Protein AF-A0A151F0G7-F1 (afdb_monomer_lite)

Secondary structure (DSSP, 8-state):
---HHHHHHHHHHHH-TTSEEEE----SSTT--SEEEEETTEEEEEEEEEES-SS----HHHHHHHHHHHTTT--EEEEEEETTTTEEEEE---S--S-GGGPPPSEEEESSP-HHHHHHHHHHHHHPPPPHHHHHHHHHHHHHHHHHHHHHHHHHHHT--

Structure (mmCIF, N/CA/C/O backbone):
data_AF-A0A151F0G7-F1
#
_entry.id   AF-A0A151F0G7-F1
#
loop_
_atom_site.group_PDB
_atom_site.id
_atom_site.type_symbol
_atom_site.label_atom_id
_atom_site.label_alt_id
_atom_site.label_comp_id
_atom_site.label_asym_id
_atom_site.label_entity_id
_atom_site.label_seq_id
_atom_site.pdbx_PDB_ins_code
_atom_site.Cartn_x
_atom_site.Cartn_y
_atom_site.Cartn_z
_atom_site.occupancy
_atom_site.B_iso_or_equiv
_atom_site.auth_seq_id
_atom_site.auth_comp_id
_atom_site.auth_asym_id
_atom_site.auth_atom_id
_atom_site.pdbx_PDB_model_num
ATOM 1 N N . MET A 1 1 ? 1.402 19.226 13.971 1.00 43.38 1 MET A N 1
ATOM 2 C CA . MET A 1 1 ? 0.532 18.838 12.834 1.00 43.38 1 MET A CA 1
ATOM 3 C C . MET A 1 1 ? 0.774 17.360 12.540 1.00 43.38 1 MET A C 1
ATOM 5 O O . MET A 1 1 ? 1.923 17.004 12.311 1.00 43.38 1 MET A O 1
ATOM 9 N N . LYS A 1 2 ? -0.232 16.473 12.625 1.00 50.88 2 LYS A N 1
ATOM 10 C CA . LYS A 1 2 ? -0.026 15.059 12.247 1.00 50.88 2 LYS A CA 1
ATOM 11 C C . LYS A 1 2 ? 0.304 14.998 10.751 1.00 50.88 2 LYS A C 1
ATOM 13 O O . LYS A 1 2 ? -0.415 15.605 9.958 1.00 50.88 2 LYS A O 1
ATOM 18 N N . LYS A 1 3 ? 1.378 14.290 10.371 1.00 82.44 3 LYS A N 1
ATOM 19 C CA . LYS A 1 3 ? 1.677 13.994 8.958 1.00 82.44 3 LYS A CA 1
ATOM 20 C C . LYS A 1 3 ? 0.444 13.323 8.340 1.00 82.44 3 LYS A C 1
ATOM 22 O O . LYS A 1 3 ? -0.181 12.489 8.993 1.00 82.44 3 LYS A O 1
ATOM 27 N N . ARG A 1 4 ? 0.054 13.718 7.126 1.00 87.75 4 ARG A N 1
ATOM 28 C CA . ARG A 1 4 ? -1.216 13.283 6.511 1.00 87.75 4 ARG A CA 1
ATOM 29 C C . ARG A 1 4 ? -1.308 11.766 6.358 1.00 87.75 4 ARG A C 1
ATOM 31 O O . ARG A 1 4 ? -2.350 11.194 6.652 1.00 87.75 4 ARG A O 1
ATOM 38 N N . GLU A 1 5 ? -0.196 11.112 6.044 1.00 90.25 5 GLU A N 1
ATOM 39 C CA . GLU A 1 5 ? -0.093 9.649 6.018 1.00 90.25 5 GLU A CA 1
ATOM 40 C C . GLU A 1 5 ? -0.410 9.013 7.378 1.00 90.25 5 GLU A C 1
ATOM 42 O O . GLU A 1 5 ? -1.106 8.007 7.432 1.00 90.25 5 GLU A O 1
ATOM 47 N N . SER A 1 6 ? -0.034 9.640 8.499 1.00 93.25 6 SER A N 1
ATOM 48 C CA . SER A 1 6 ? -0.434 9.159 9.829 1.00 93.25 6 SER A CA 1
ATOM 49 C C . SER A 1 6 ? -1.949 9.251 10.057 1.00 93.25 6 SER A C 1
ATOM 51 O O . SER A 1 6 ? -2.499 8.445 10.802 1.00 93.25 6 SER A O 1
ATOM 53 N N . LEU A 1 7 ? -2.649 10.214 9.441 1.00 94.50 7 LEU A N 1
ATOM 54 C CA . LEU A 1 7 ? -4.118 10.270 9.477 1.00 94.50 7 LEU A CA 1
ATOM 55 C C . LEU A 1 7 ? -4.738 9.219 8.551 1.00 94.50 7 LEU A C 1
ATOM 57 O O . LEU A 1 7 ? -5.734 8.599 8.921 1.00 94.50 7 LEU A O 1
ATOM 61 N N . LEU A 1 8 ? -4.147 9.003 7.374 1.00 95.69 8 LEU A N 1
ATOM 62 C CA . LEU A 1 8 ? -4.566 7.954 6.448 1.00 95.69 8 LEU A CA 1
ATOM 63 C C . LEU A 1 8 ? -4.430 6.565 7.088 1.00 95.69 8 LEU A C 1
ATOM 65 O O . LEU A 1 8 ? -5.387 5.796 7.062 1.00 95.69 8 LEU A O 1
ATOM 69 N N . TRP A 1 9 ? -3.315 6.298 7.771 1.00 96.38 9 TRP A N 1
ATOM 70 C CA . TRP A 1 9 ? -3.117 5.104 8.595 1.00 96.38 9 TRP A CA 1
ATOM 71 C C . TRP A 1 9 ? -4.266 4.898 9.585 1.00 96.38 9 TRP A C 1
ATOM 73 O O . TRP A 1 9 ? -4.882 3.838 9.605 1.00 96.38 9 TRP A O 1
ATOM 83 N N . GLN A 1 10 ? -4.609 5.923 10.374 1.00 96.25 10 GLN A N 1
ATOM 84 C CA . GLN A 1 10 ? -5.687 5.817 11.363 1.00 96.25 10 GLN A CA 1
ATOM 85 C C . GLN A 1 10 ? -7.038 5.462 10.728 1.00 96.25 10 GLN A C 1
ATOM 87 O O . GLN A 1 10 ? -7.818 4.726 11.334 1.00 96.25 10 GLN A O 1
ATOM 92 N N . LYS A 1 11 ? -7.325 5.977 9.526 1.00 96.75 11 LYS A N 1
ATOM 93 C CA . LYS A 1 11 ? -8.542 5.639 8.776 1.00 96.75 11 LYS A CA 1
ATOM 94 C C . LYS A 1 11 ? -8.508 4.184 8.291 1.00 96.75 11 LYS A C 1
ATOM 96 O O . LYS A 1 11 ? -9.467 3.456 8.528 1.00 96.75 11 LYS A O 1
ATOM 101 N N . ILE A 1 12 ? -7.401 3.751 7.681 1.00 97.12 12 ILE A N 1
ATOM 102 C CA . ILE A 1 12 ? -7.223 2.385 7.157 1.00 97.12 12 ILE A CA 1
ATOM 103 C C . ILE A 1 12 ? -7.283 1.349 8.283 1.00 97.12 12 ILE A C 1
ATOM 105 O O . ILE A 1 12 ? -8.017 0.372 8.169 1.00 97.12 12 ILE A O 1
ATOM 109 N N . ASN A 1 13 ? -6.597 1.598 9.401 1.00 97.56 13 ASN A N 1
ATOM 110 C CA . ASN A 1 13 ? -6.586 0.692 10.549 1.00 97.56 13 ASN A CA 1
ATOM 111 C C . ASN A 1 13 ? -7.993 0.461 11.122 1.00 97.56 13 ASN A C 1
ATOM 113 O O . ASN A 1 13 ? -8.361 -0.654 11.471 1.00 97.56 13 ASN A O 1
ATOM 117 N N . LYS A 1 14 ? -8.827 1.509 11.152 1.00 97.75 14 LYS A N 1
ATOM 118 C CA . LYS A 1 14 ? -10.243 1.387 11.537 1.00 97.75 14 LYS A CA 1
ATOM 119 C C . LYS A 1 14 ? -11.090 0.694 10.467 1.00 97.75 14 LYS A C 1
ATOM 121 O O . LYS A 1 14 ? -12.055 0.009 10.796 1.00 97.75 14 LYS A O 1
ATOM 126 N N . ALA A 1 15 ? -10.770 0.900 9.191 1.00 97.31 15 ALA A N 1
ATOM 127 C CA . ALA A 1 15 ? -11.531 0.347 8.077 1.00 97.31 15 ALA A CA 1
ATOM 128 C C . ALA A 1 15 ? -11.343 -1.169 7.922 1.00 97.31 15 ALA A C 1
ATOM 130 O O . ALA A 1 15 ? -12.274 -1.833 7.459 1.00 97.31 15 ALA A O 1
ATOM 131 N N . LEU A 1 16 ? -10.205 -1.723 8.352 1.00 97.81 16 LEU A N 1
ATOM 132 C CA . LEU A 1 16 ? -9.837 -3.136 8.205 1.00 97.81 16 LEU A CA 1
ATOM 133 C C . LEU A 1 16 ? -9.774 -3.887 9.557 1.00 97.81 16 LEU A C 1
ATOM 135 O O . LEU A 1 16 ? -8.742 -4.461 9.886 1.00 97.81 16 LEU A O 1
ATOM 139 N N . PRO A 1 17 ? -10.868 -3.961 10.341 1.00 96.50 17 PRO A N 1
ATOM 140 C CA . PRO A 1 17 ? -10.842 -4.518 11.700 1.00 96.50 17 PRO A CA 1
ATOM 141 C C . PRO A 1 17 ? -10.595 -6.035 11.758 1.00 96.50 17 PRO A C 1
ATOM 143 O O . PRO A 1 17 ? -10.330 -6.569 12.828 1.00 96.50 17 PRO A O 1
ATOM 146 N N . LYS A 1 18 ? -10.729 -6.740 10.626 1.00 95.81 18 LYS A N 1
ATOM 147 C CA . LYS A 1 18 ? -10.458 -8.183 10.511 1.00 95.81 18 LYS A CA 1
ATOM 148 C C . LYS A 1 18 ? -8.995 -8.491 10.177 1.00 95.81 18 LYS A C 1
ATOM 150 O O . LYS A 1 18 ? -8.597 -9.650 10.240 1.00 95.81 18 LYS A O 1
ATOM 155 N N . ALA A 1 19 ? -8.222 -7.479 9.786 1.00 97.62 19 ALA A N 1
ATOM 156 C CA . ALA A 1 19 ? -6.804 -7.620 9.517 1.00 97.62 19 ALA A CA 1
ATOM 157 C C . ALA A 1 19 ? -6.011 -7.288 10.785 1.00 97.62 19 ALA A C 1
ATOM 159 O O . ALA A 1 19 ? -6.288 -6.295 11.457 1.00 97.62 19 ALA A O 1
ATOM 160 N N . HIS A 1 20 ? -4.997 -8.090 11.092 1.00 98.06 20 HIS A N 1
ATOM 161 C CA . HIS A 1 20 ? -3.967 -7.688 12.039 1.00 98.06 20 HIS A CA 1
ATOM 162 C C . HIS A 1 20 ? -2.975 -6.793 11.295 1.00 98.06 20 HIS A C 1
ATOM 164 O O . HIS A 1 20 ? -2.283 -7.278 10.401 1.00 98.06 20 HIS A O 1
ATOM 170 N N . LEU A 1 21 ? -2.946 -5.497 11.617 1.00 98.38 21 LEU A N 1
ATOM 171 C CA . LEU A 1 21 ? -2.086 -4.516 10.957 1.00 98.38 21 LEU A CA 1
ATOM 172 C C . LEU A 1 21 ? -1.010 -3.996 11.909 1.00 98.38 21 LEU A C 1
ATOM 174 O O . LEU A 1 21 ? -1.310 -3.524 13.006 1.00 98.38 21 LEU A O 1
ATOM 178 N N . THR A 1 22 ? 0.228 -3.990 11.430 1.00 97.56 22 THR A N 1
ATOM 179 C CA . THR A 1 22 ? 1.397 -3.466 12.133 1.00 97.56 22 THR A CA 1
ATOM 180 C C . THR A 1 22 ? 2.011 -2.349 11.310 1.00 97.56 22 THR A C 1
ATOM 182 O O . THR A 1 22 ? 2.435 -2.565 10.175 1.00 97.56 22 THR A O 1
ATOM 185 N N . ARG A 1 23 ? 2.081 -1.147 11.886 1.00 95.94 23 ARG A N 1
ATOM 186 C CA . ARG A 1 23 ? 2.798 -0.030 11.272 1.00 95.94 23 ARG A CA 1
ATOM 187 C C . ARG A 1 23 ? 4.301 -0.202 11.457 1.00 95.94 23 ARG A C 1
ATOM 189 O O . ARG A 1 23 ? 4.761 -0.532 12.548 1.00 95.94 23 ARG A O 1
ATOM 196 N N . ILE A 1 24 ? 5.052 0.050 10.398 1.00 94.44 24 ILE A N 1
ATOM 197 C CA . ILE A 1 24 ? 6.505 -0.017 10.383 1.00 94.44 24 ILE A CA 1
ATOM 198 C C . ILE A 1 24 ? 7.060 1.379 10.639 1.00 94.44 24 ILE A C 1
ATOM 200 O O . ILE A 1 24 ? 6.797 2.312 9.890 1.00 94.44 24 ILE A O 1
ATOM 204 N N . GLU A 1 25 ? 7.839 1.516 11.708 1.00 85.81 25 GLU A N 1
ATOM 205 C CA . GLU A 1 25 ? 8.481 2.781 12.103 1.00 85.81 25 GLU A CA 1
ATOM 206 C C . GLU A 1 25 ? 10.017 2.708 11.937 1.00 85.81 25 GLU A C 1
ATOM 208 O O . GLU A 1 25 ? 10.750 3.587 12.390 1.00 85.81 25 GLU A O 1
ATOM 213 N N . SER A 1 26 ? 10.531 1.635 11.317 1.00 76.88 26 SER A N 1
ATOM 214 C CA . SER A 1 26 ? 11.972 1.423 11.157 1.00 76.88 26 SER A CA 1
ATOM 215 C C . SER A 1 26 ? 12.555 2.252 10.013 1.00 76.88 26 SER A C 1
ATOM 217 O O . SER A 1 26 ? 12.075 2.193 8.885 1.00 76.88 26 SER A O 1
ATOM 219 N N . ASN A 1 27 ? 13.672 2.928 10.288 1.00 67.69 27 ASN A N 1
ATOM 220 C CA . ASN A 1 27 ? 14.477 3.630 9.285 1.00 67.69 27 ASN A CA 1
ATOM 221 C C . ASN A 1 27 ? 15.671 2.797 8.781 1.00 67.69 27 ASN A C 1
ATOM 223 O O . ASN A 1 27 ? 16.471 3.295 7.991 1.00 67.69 27 ASN A O 1
ATOM 227 N N . THR A 1 28 ? 15.843 1.558 9.260 1.00 77.06 28 THR A N 1
ATOM 228 C CA . THR A 1 28 ? 17.050 0.761 8.971 1.00 77.06 28 THR A CA 1
ATOM 229 C C . THR A 1 28 ? 17.051 0.149 7.575 1.00 77.06 28 THR A C 1
ATOM 231 O O . THR A 1 28 ? 18.114 -0.049 6.993 1.00 77.06 28 THR A O 1
ATOM 234 N N . LEU A 1 29 ? 15.874 -0.129 7.014 1.00 80.50 29 LEU A N 1
ATOM 235 C CA . LEU A 1 29 ? 15.716 -0.740 5.699 1.00 80.50 29 LEU A CA 1
ATOM 236 C C . LEU A 1 29 ? 14.935 0.209 4.791 1.00 80.50 29 LEU A C 1
ATOM 238 O O . LEU A 1 29 ? 13.773 0.528 5.036 1.00 80.50 29 LEU A O 1
ATOM 242 N N . GLN A 1 30 ? 15.597 0.683 3.738 1.00 88.56 30 GLN A N 1
ATOM 243 C CA . GLN A 1 30 ? 15.027 1.671 2.828 1.00 88.56 30 GLN A CA 1
ATOM 244 C C . GLN A 1 30 ? 13.920 1.055 1.969 1.00 88.56 30 GLN A C 1
ATOM 246 O O . GLN A 1 30 ? 14.080 -0.025 1.405 1.00 88.56 30 GLN A O 1
ATOM 251 N N . GLY A 1 31 ? 12.814 1.784 1.820 1.00 92.50 31 GLY A N 1
ATOM 252 C CA . GLY A 1 31 ? 11.747 1.436 0.885 1.00 92.50 31 GLY A CA 1
ATOM 253 C C . GLY A 1 31 ? 10.764 0.363 1.352 1.00 92.50 31 GLY A C 1
ATOM 254 O O . GLY A 1 31 ? 9.889 0.013 0.565 1.00 92.50 31 GLY A O 1
ATOM 255 N N . ILE A 1 32 ? 10.872 -0.133 2.592 1.00 95.75 32 ILE A N 1
ATOM 256 C CA . ILE A 1 32 ? 9.837 -1.001 3.174 1.00 95.75 32 ILE A CA 1
ATOM 257 C C . ILE A 1 32 ? 8.509 -0.226 3.247 1.00 95.75 32 ILE A C 1
ATOM 259 O O . ILE A 1 32 ? 8.532 0.924 3.694 1.00 95.75 32 ILE A O 1
ATOM 263 N N . PRO A 1 33 ? 7.373 -0.828 2.846 1.00 96.75 33 PRO A N 1
ATOM 264 C CA . PRO A 1 33 ? 6.066 -0.196 2.972 1.00 96.75 33 PRO A CA 1
ATOM 265 C C . PRO A 1 33 ? 5.671 0.116 4.418 1.00 96.75 33 PRO A C 1
ATOM 267 O O . PRO A 1 33 ? 6.083 -0.565 5.358 1.00 96.75 33 PRO A O 1
ATOM 270 N N . ASP A 1 34 ? 4.810 1.117 4.590 1.00 96.19 34 ASP A N 1
ATOM 271 C CA . ASP A 1 34 ? 4.433 1.654 5.903 1.00 96.19 34 ASP A CA 1
ATOM 272 C C . ASP A 1 34 ? 3.734 0.650 6.829 1.00 96.19 34 ASP A C 1
ATOM 274 O O . ASP A 1 34 ? 3.737 0.831 8.049 1.00 96.19 3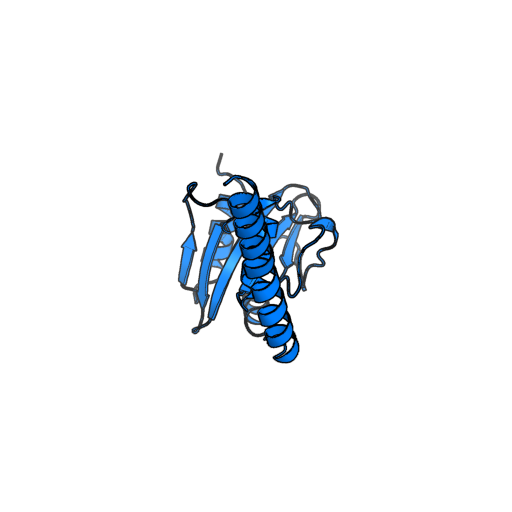4 ASP A O 1
ATOM 278 N N . ILE A 1 35 ? 3.056 -0.362 6.279 1.00 98.00 35 ILE A N 1
ATOM 279 C CA . ILE A 1 35 ? 2.210 -1.288 7.043 1.00 98.00 35 ILE A CA 1
ATOM 280 C C . ILE A 1 35 ? 2.424 -2.720 6.558 1.00 98.00 35 ILE A C 1
ATOM 282 O O . ILE A 1 35 ? 2.349 -2.998 5.361 1.00 98.00 35 ILE A O 1
ATOM 286 N N . ASN A 1 36 ? 2.588 -3.639 7.505 1.00 98.06 36 ASN A N 1
ATOM 287 C CA . ASN A 1 36 ? 2.413 -5.072 7.295 1.00 98.06 36 ASN A CA 1
ATOM 288 C C . ASN A 1 36 ? 1.020 -5.488 7.787 1.00 98.06 36 ASN A C 1
ATOM 290 O O . ASN A 1 36 ? 0.569 -5.021 8.834 1.00 98.06 36 ASN A O 1
ATOM 294 N N . GLY A 1 37 ? 0.337 -6.348 7.038 1.00 98.00 37 GLY A N 1
ATOM 295 C CA . GLY A 1 37 ? -0.970 -6.871 7.394 1.00 98.00 37 GLY A CA 1
ATOM 296 C C . GLY A 1 37 ? -1.089 -8.375 7.198 1.00 98.00 37 GLY A C 1
ATOM 297 O O . GLY A 1 37 ? -0.519 -8.947 6.269 1.00 98.00 37 GLY A O 1
ATOM 298 N N . VAL A 1 38 ? -1.906 -9.006 8.040 1.00 98.06 38 VAL A N 1
ATOM 299 C CA . VAL A 1 38 ? -2.397 -10.372 7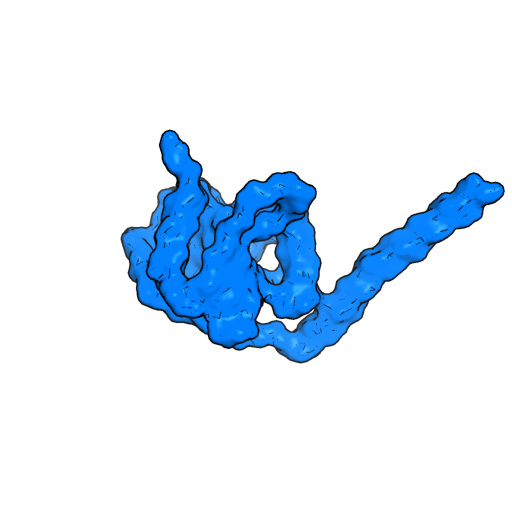.830 1.00 98.06 38 VAL A CA 1
ATOM 300 C C . VAL A 1 38 ? -3.916 -10.383 7.954 1.00 98.06 38 VAL A C 1
ATOM 302 O O . VAL A 1 38 ? -4.463 -9.932 8.960 1.00 98.06 38 VAL A O 1
ATOM 305 N N . TRP A 1 39 ? -4.611 -10.907 6.944 1.00 97.31 39 TRP A N 1
ATOM 306 C CA . TRP A 1 39 ? -6.067 -11.082 6.954 1.00 97.31 39 TRP A CA 1
ATOM 307 C C . TRP A 1 39 ? -6.416 -12.464 6.400 1.00 97.31 39 TRP A C 1
ATOM 309 O O . TRP A 1 39 ? -6.151 -12.752 5.237 1.00 97.31 39 TRP A O 1
ATOM 319 N N . SER A 1 40 ? -7.007 -13.325 7.238 1.00 95.31 40 SER A N 1
ATOM 320 C CA . SER A 1 40 ? -7.474 -14.665 6.839 1.00 95.31 40 SER A CA 1
ATOM 321 C C . SER A 1 40 ? -6.375 -15.483 6.146 1.00 95.31 40 SER A C 1
ATOM 323 O O . SER A 1 40 ? -6.536 -15.935 5.015 1.00 95.31 40 SER A O 1
ATOM 325 N N . SER A 1 41 ? -5.234 -15.623 6.829 1.00 93.06 41 SER A N 1
ATOM 326 C CA . SER A 1 41 ? -4.036 -16.348 6.364 1.00 93.06 41 SER A CA 1
ATOM 327 C C . SER A 1 41 ? -3.326 -15.753 5.142 1.00 93.06 41 SER A C 1
ATOM 329 O O . SER A 1 41 ? -2.394 -16.362 4.624 1.00 93.06 41 SER A O 1
ATOM 331 N N . LYS A 1 42 ? -3.715 -14.557 4.689 1.00 93.62 42 LYS A N 1
ATOM 332 C CA . LYS A 1 42 ? -3.023 -13.828 3.621 1.00 93.62 42 LYS A CA 1
ATOM 333 C C . LYS A 1 42 ? -2.183 -12.709 4.218 1.00 93.62 42 LYS A C 1
ATOM 335 O O . LYS A 1 42 ? -2.732 -11.796 4.836 1.00 93.62 42 LYS A O 1
ATOM 340 N N . SER A 1 43 ? -0.873 -12.778 4.007 1.00 96.44 43 SER A N 1
ATOM 341 C CA . SER A 1 43 ? 0.065 -11.708 4.350 1.00 96.44 43 SER A CA 1
ATOM 342 C C . SER A 1 43 ? 0.158 -10.697 3.213 1.00 96.44 43 SER A C 1
ATOM 344 O O . SER A 1 43 ? 0.210 -11.071 2.040 1.00 96.44 43 SER A O 1
ATOM 346 N N . PHE A 1 44 ? 0.190 -9.415 3.552 1.00 97.75 44 PHE A N 1
ATOM 347 C CA . PHE A 1 44 ? 0.275 -8.328 2.588 1.00 97.75 44 PHE A CA 1
ATOM 348 C C . PHE A 1 44 ? 0.946 -7.096 3.187 1.00 97.75 44 PHE A C 1
ATOM 350 O O . PHE A 1 44 ? 1.080 -6.956 4.401 1.00 97.75 44 PHE A O 1
ATOM 357 N N . TRP A 1 45 ? 1.350 -6.186 2.312 1.00 98.31 45 TRP A N 1
ATOM 358 C CA . TRP A 1 45 ? 1.922 -4.899 2.681 1.00 98.31 45 TRP A CA 1
ATOM 359 C C . TRP A 1 45 ? 1.060 -3.760 2.157 1.00 98.31 45 TRP A C 1
ATOM 361 O O . TRP A 1 45 ? 0.395 -3.909 1.131 1.00 98.31 45 TRP A O 1
ATOM 371 N N . ILE A 1 46 ? 1.081 -2.621 2.845 1.00 98.50 46 ILE A N 1
ATOM 372 C CA . ILE A 1 46 ? 0.438 -1.392 2.384 1.00 98.50 46 ILE A CA 1
ATOM 373 C C . ILE A 1 46 ? 1.452 -0.253 2.404 1.00 98.50 46 ILE A C 1
ATOM 375 O O . ILE A 1 46 ? 2.005 0.077 3.451 1.00 98.50 46 ILE A O 1
ATOM 379 N N . GLU A 1 47 ? 1.649 0.366 1.247 1.00 98.12 47 GLU A N 1
ATOM 380 C CA . GLU A 1 47 ? 2.339 1.648 1.102 1.00 98.12 47 GLU A CA 1
ATOM 381 C C . GLU A 1 47 ? 1.303 2.779 1.132 1.00 98.12 47 GLU A C 1
ATOM 383 O O . GLU A 1 47 ? 0.300 2.734 0.410 1.00 98.12 47 GLU A O 1
ATOM 388 N N . LEU A 1 48 ? 1.531 3.803 1.950 1.00 97.69 48 LEU A N 1
ATOM 389 C CA . LEU A 1 48 ? 0.670 4.972 2.069 1.00 97.69 48 LEU A CA 1
ATOM 390 C C . LEU A 1 48 ? 1.248 6.150 1.295 1.00 97.69 48 LEU A C 1
ATOM 392 O O . LEU A 1 48 ? 2.428 6.466 1.382 1.00 97.69 48 LEU A O 1
ATOM 396 N N . LYS A 1 49 ? 0.375 6.870 0.592 1.00 96.75 49 LYS A N 1
ATOM 397 C CA . LYS A 1 49 ? 0.662 8.190 0.029 1.00 96.75 49 LYS A CA 1
ATOM 398 C C . LYS A 1 49 ? -0.501 9.120 0.324 1.00 96.75 49 LYS A C 1
ATOM 400 O O . LYS A 1 49 ? -1.661 8.735 0.197 1.00 96.75 49 LYS A O 1
ATOM 405 N N . SER A 1 50 ? -0.205 10.348 0.737 1.00 96.69 50 SER A N 1
ATOM 406 C CA . SER A 1 50 ? -1.219 11.396 0.908 1.00 96.69 50 SER A CA 1
ATOM 407 C C . SER A 1 50 ? -0.660 12.750 0.490 1.00 96.69 50 SER A C 1
ATOM 409 O O . SER A 1 50 ? -0.002 13.455 1.264 1.00 96.69 50 SER A O 1
ATOM 411 N N . ASP A 1 51 ? -0.909 13.121 -0.762 1.00 94.56 51 ASP A N 1
ATOM 412 C CA . ASP A 1 51 ? -0.414 14.362 -1.345 1.00 94.56 51 ASP A CA 1
ATOM 413 C C . ASP A 1 51 ? -1.369 14.936 -2.413 1.00 94.56 51 ASP A C 1
ATOM 415 O O . ASP A 1 51 ? -2.540 14.580 -2.508 1.00 94.56 51 ASP A O 1
ATOM 419 N N . LYS A 1 52 ? -0.904 15.935 -3.170 1.00 95.12 52 LYS A N 1
ATOM 420 C CA . LYS A 1 52 ? -1.686 16.583 -4.237 1.00 95.12 52 LYS A CA 1
ATOM 421 C C . LYS A 1 52 ? -1.557 15.882 -5.600 1.00 95.12 52 LYS A C 1
ATOM 423 O O . LYS A 1 52 ? -2.157 16.349 -6.560 1.00 95.12 52 LYS A O 1
ATOM 428 N N . SER A 1 53 ? -0.756 14.827 -5.702 1.00 94.19 53 SER A N 1
ATOM 429 C CA . SER A 1 53 ? -0.481 14.094 -6.937 1.00 94.19 53 SER A CA 1
ATOM 430 C C . SER A 1 53 ? -1.665 13.217 -7.336 1.00 94.19 53 SER A C 1
ATOM 432 O O . SER A 1 53 ? -2.385 12.710 -6.479 1.00 94.19 53 SER A O 1
ATOM 434 N N . SER A 1 54 ? -1.851 12.998 -8.637 1.00 93.81 54 SER A N 1
ATOM 435 C CA . SER A 1 54 ? -2.847 12.059 -9.173 1.00 93.81 54 SER A CA 1
ATOM 436 C C . SER A 1 54 ? -2.379 10.597 -9.132 1.00 93.81 54 SER A C 1
ATOM 438 O O . SER A 1 54 ? -3.202 9.683 -9.207 1.00 93.81 54 SER A O 1
ATOM 440 N N . PHE A 1 55 ? -1.070 10.377 -8.985 1.00 95.50 55 PHE A N 1
ATOM 441 C CA . PHE A 1 55 ? -0.392 9.078 -8.958 1.00 95.50 55 PHE A CA 1
ATOM 442 C C . PHE A 1 55 ? 0.455 8.936 -7.681 1.00 95.50 55 PHE A C 1
ATOM 444 O O . PHE A 1 55 ? 0.885 9.959 -7.130 1.00 95.50 55 PHE A O 1
ATOM 451 N N . PRO A 1 56 ? 0.722 7.707 -7.201 1.00 96.75 56 PRO A N 1
ATOM 452 C CA . PRO A 1 56 ? 1.505 7.500 -5.989 1.00 96.75 56 PRO A CA 1
ATOM 453 C C . PRO A 1 56 ? 2.973 7.868 -6.233 1.00 96.75 56 PRO A C 1
ATOM 455 O O . PRO A 1 56 ? 3.663 7.248 -7.041 1.00 96.75 56 PRO A O 1
ATOM 458 N N . LYS A 1 57 ? 3.484 8.874 -5.518 1.00 95.88 57 LYS A N 1
ATOM 459 C CA . LYS A 1 57 ? 4.902 9.256 -5.595 1.00 95.88 57 LYS A CA 1
ATOM 460 C C . LYS A 1 57 ? 5.774 8.287 -4.802 1.00 95.88 57 LYS A C 1
ATOM 462 O O . LYS A 1 57 ? 6.067 8.518 -3.631 1.00 95.88 57 LYS A O 1
ATOM 467 N N . LEU A 1 58 ? 6.175 7.199 -5.450 1.00 96.56 58 LEU A N 1
ATOM 468 C CA . LEU A 1 58 ? 7.084 6.202 -4.888 1.00 96.56 58 LEU A CA 1
ATOM 469 C C . LEU A 1 58 ? 8.545 6.632 -5.071 1.00 96.56 58 LEU A C 1
ATOM 471 O O . LEU A 1 58 ? 8.934 7.111 -6.136 1.00 96.56 58 LEU A O 1
ATOM 475 N N . SER A 1 59 ? 9.369 6.437 -4.043 1.00 95.75 59 SER A N 1
ATOM 476 C CA . SER A 1 59 ? 10.824 6.568 -4.186 1.00 95.75 59 SER A CA 1
ATOM 477 C C . SER A 1 59 ? 11.414 5.378 -4.954 1.00 95.75 59 SER A C 1
ATOM 479 O O . SER A 1 59 ? 10.821 4.299 -4.993 1.00 95.75 59 SER A O 1
ATOM 481 N N . LYS A 1 60 ? 12.630 5.528 -5.502 1.00 95.69 60 LYS A N 1
ATOM 482 C CA . LYS A 1 60 ? 13.335 4.426 -6.188 1.00 95.69 60 LYS A CA 1
ATOM 483 C C . LYS A 1 60 ? 13.494 3.172 -5.315 1.00 95.69 60 LYS A C 1
ATOM 485 O O . LYS A 1 60 ? 13.433 2.058 -5.819 1.00 95.69 60 LYS A O 1
ATOM 490 N N . TRP A 1 61 ? 13.665 3.356 -4.004 1.00 95.88 61 TRP A N 1
ATOM 491 C CA . TRP A 1 61 ? 13.816 2.259 -3.048 1.00 95.88 61 TRP A CA 1
ATOM 492 C C . TRP A 1 61 ? 12.494 1.542 -2.791 1.00 95.88 61 TRP A C 1
ATOM 494 O O . TRP A 1 61 ? 12.475 0.319 -2.736 1.00 95.88 61 TRP A O 1
ATOM 504 N N . GLN A 1 62 ? 11.391 2.292 -2.706 1.00 96.62 62 GLN A N 1
ATOM 505 C CA . GLN A 1 62 ? 10.047 1.718 -2.607 1.00 96.62 62 GLN A CA 1
ATOM 506 C C . GLN A 1 62 ? 9.709 0.916 -3.863 1.00 96.62 62 GLN A C 1
ATOM 508 O O . GLN A 1 62 ? 9.271 -0.221 -3.756 1.00 96.62 62 GLN A O 1
ATOM 513 N N . VAL A 1 63 ? 9.995 1.455 -5.052 1.00 97.06 63 VAL A N 1
ATOM 514 C CA . VAL A 1 63 ? 9.818 0.726 -6.319 1.00 97.06 63 VAL A CA 1
ATOM 515 C C . VAL A 1 63 ? 10.628 -0.573 -6.326 1.00 97.06 63 VAL A C 1
ATOM 517 O O . VAL A 1 63 ? 10.075 -1.634 -6.607 1.00 97.06 63 VAL A O 1
ATOM 520 N N . ALA A 1 64 ? 11.914 -0.518 -5.966 1.00 95.44 64 ALA A N 1
ATOM 521 C CA . ALA A 1 64 ? 12.769 -1.702 -5.919 1.00 95.44 64 ALA A CA 1
ATOM 522 C C . ALA A 1 64 ? 12.256 -2.758 -4.925 1.00 95.44 64 ALA A C 1
ATOM 524 O O . ALA A 1 64 ? 12.226 -3.946 -5.252 1.00 95.44 64 ALA A O 1
ATOM 525 N N . TRP A 1 65 ? 11.830 -2.333 -3.732 1.00 96.31 65 TRP A N 1
ATOM 526 C CA . TRP A 1 65 ? 11.286 -3.229 -2.716 1.00 96.31 65 TRP A CA 1
ATOM 527 C C . TRP A 1 65 ? 9.987 -3.884 -3.188 1.00 96.31 65 TRP A C 1
ATOM 529 O O . TRP A 1 65 ? 9.869 -5.107 -3.139 1.00 96.31 65 TRP A O 1
ATOM 539 N N . ILE A 1 66 ? 9.043 -3.083 -3.697 1.00 96.38 66 ILE A N 1
ATOM 540 C CA . ILE A 1 66 ? 7.742 -3.561 -4.178 1.00 96.38 66 ILE A CA 1
ATOM 541 C C . ILE A 1 66 ? 7.944 -4.563 -5.306 1.00 96.38 66 ILE A C 1
ATOM 543 O O . ILE A 1 66 ? 7.417 -5.667 -5.211 1.00 96.38 66 ILE A O 1
ATOM 547 N N . ASN A 1 67 ? 8.760 -4.226 -6.309 1.00 95.12 67 ASN A N 1
ATOM 548 C CA . ASN A 1 67 ? 9.068 -5.127 -7.417 1.00 95.12 67 ASN A CA 1
ATOM 549 C C . ASN A 1 67 ? 9.645 -6.448 -6.895 1.00 95.12 67 ASN A C 1
ATOM 551 O O . ASN A 1 67 ? 9.111 -7.510 -7.197 1.00 95.12 67 ASN A O 1
ATOM 555 N N . LYS A 1 68 ? 10.675 -6.405 -6.037 1.00 93.25 68 LYS A N 1
ATOM 556 C CA . LYS A 1 68 ? 11.263 -7.624 -5.459 1.00 93.25 68 LYS A CA 1
ATOM 557 C C . LYS A 1 68 ? 10.236 -8.463 -4.692 1.00 93.25 68 LYS A C 1
ATOM 559 O O . LYS A 1 68 ? 10.313 -9.689 -4.725 1.00 93.25 68 LYS A O 1
ATOM 564 N N . HIS A 1 69 ? 9.302 -7.823 -3.991 1.00 93.38 69 HIS A N 1
ATOM 565 C CA . HIS A 1 69 ? 8.282 -8.520 -3.216 1.00 93.38 69 HIS A CA 1
ATOM 566 C C . HIS A 1 69 ? 7.231 -9.187 -4.112 1.00 93.38 69 HIS A C 1
ATOM 568 O O . HIS A 1 69 ? 6.959 -10.373 -3.932 1.00 93.38 69 HIS A O 1
ATOM 574 N N . ILE A 1 70 ? 6.690 -8.472 -5.106 1.00 92.06 70 ILE A N 1
ATOM 575 C CA . ILE A 1 70 ? 5.684 -9.028 -6.029 1.00 92.06 70 ILE A CA 1
ATOM 576 C C . ILE A 1 70 ? 6.267 -10.129 -6.920 1.00 92.06 70 ILE A C 1
ATOM 578 O O . ILE A 1 70 ? 5.599 -11.132 -7.152 1.00 92.06 70 ILE A O 1
ATOM 582 N N . TYR A 1 71 ? 7.541 -10.014 -7.318 1.00 86.00 71 TYR A N 1
ATOM 583 C CA . TYR A 1 71 ? 8.254 -11.062 -8.057 1.00 86.00 71 TYR A CA 1
ATOM 584 C C . TYR A 1 71 ? 8.383 -12.374 -7.270 1.00 86.00 71 TYR A C 1
ATOM 586 O O . TYR A 1 71 ? 8.595 -13.430 -7.850 1.00 86.00 71 TYR A O 1
ATOM 594 N N . AR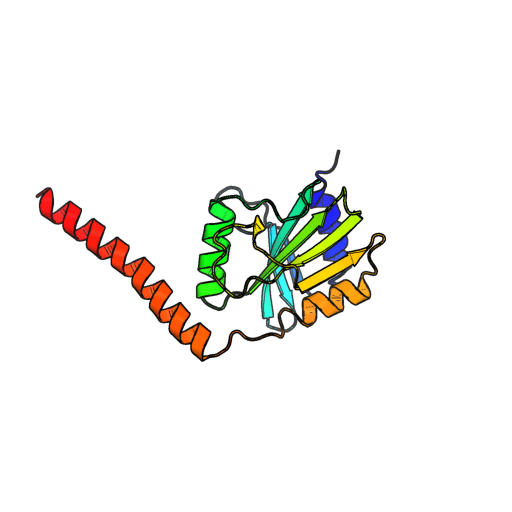G A 1 72 ? 8.239 -12.334 -5.943 1.00 87.81 72 ARG A N 1
ATOM 595 C CA . ARG A 1 72 ? 8.275 -13.519 -5.072 1.00 87.81 72 ARG A CA 1
ATOM 596 C C . ARG A 1 72 ? 6.877 -13.965 -4.640 1.00 87.81 72 ARG A C 1
ATOM 598 O O . ARG A 1 72 ? 6.728 -14.602 -3.603 1.00 87.81 72 ARG A O 1
ATOM 605 N N . GLY A 1 73 ? 5.847 -13.563 -5.384 1.00 87.56 73 GLY A N 1
ATOM 606 C CA . GLY A 1 73 ? 4.448 -13.858 -5.069 1.00 87.56 73 GLY A CA 1
ATOM 607 C C . GLY A 1 73 ? 3.871 -13.037 -3.912 1.00 87.56 73 GLY A C 1
ATOM 608 O O . GLY A 1 73 ? 2.724 -13.242 -3.513 1.00 87.56 73 GLY A O 1
ATOM 609 N N . GLY A 1 74 ? 4.645 -12.101 -3.359 1.00 93.06 74 GLY A N 1
ATOM 610 C CA . GLY A 1 74 ? 4.209 -11.228 -2.281 1.00 93.06 74 GLY A CA 1
ATOM 611 C C . GLY A 1 74 ? 3.134 -10.244 -2.738 1.00 93.06 74 GLY A C 1
ATOM 612 O O . GLY A 1 74 ? 3.094 -9.823 -3.892 1.00 93.06 74 GLY A O 1
ATOM 613 N N . THR A 1 75 ? 2.247 -9.844 -1.828 1.00 96.06 75 THR A N 1
ATOM 614 C CA . THR A 1 75 ? 1.179 -8.887 -2.146 1.00 96.06 75 THR A CA 1
ATOM 615 C C . THR A 1 75 ? 1.463 -7.526 -1.529 1.00 96.06 75 THR A C 1
ATOM 617 O O . THR A 1 75 ? 1.634 -7.405 -0.317 1.00 96.06 75 THR A O 1
ATOM 620 N N . VAL A 1 76 ? 1.459 -6.490 -2.371 1.00 97.81 76 VAL A N 1
ATOM 621 C CA . VAL A 1 76 ? 1.544 -5.089 -1.950 1.00 97.81 76 VAL A CA 1
ATOM 622 C C . VAL A 1 76 ? 0.327 -4.333 -2.459 1.00 97.81 76 VAL A C 1
ATOM 624 O O . VAL A 1 76 ? -0.001 -4.390 -3.643 1.00 97.81 76 VAL A O 1
ATOM 627 N N . LEU A 1 77 ? -0.325 -3.604 -1.560 1.00 98.50 77 LEU A N 1
ATOM 628 C CA . LEU A 1 77 ? -1.333 -2.606 -1.880 1.00 98.50 77 LEU A CA 1
ATOM 629 C C . LEU A 1 77 ? -0.716 -1.212 -1.751 1.00 98.50 77 LEU A C 1
ATOM 631 O O . LEU A 1 77 ? 0.065 -0.951 -0.839 1.00 98.50 77 LEU A O 1
ATOM 635 N N . ILE A 1 78 ? -1.089 -0.289 -2.630 1.00 98.56 78 ILE A N 1
ATOM 636 C CA . ILE A 1 78 ? -0.714 1.123 -2.503 1.00 98.56 78 ILE A CA 1
ATOM 637 C C . ILE A 1 78 ? -1.995 1.920 -2.279 1.00 98.56 78 ILE A C 1
ATOM 639 O O . ILE A 1 78 ? -2.898 1.900 -3.115 1.00 98.56 78 ILE A O 1
ATOM 643 N N . CYS A 1 79 ? -2.079 2.619 -1.149 1.00 98.31 79 CYS A N 1
ATOM 644 C CA . CYS A 1 79 ? -3.189 3.502 -0.806 1.00 98.31 79 CYS A CA 1
ATOM 645 C C . CYS A 1 79 ? -2.773 4.955 -1.034 1.00 98.31 79 CYS A C 1
ATOM 647 O O . CYS A 1 79 ? -1.986 5.504 -0.266 1.00 98.31 79 CYS A O 1
ATOM 649 N N . ASN A 1 80 ? -3.323 5.587 -2.069 1.00 98.00 80 ASN A N 1
ATOM 650 C CA . ASN A 1 80 ? -2.985 6.951 -2.465 1.00 98.00 80 ASN A CA 1
ATOM 651 C C . ASN A 1 80 ? -4.167 7.909 -2.235 1.00 98.00 80 ASN A C 1
ATOM 653 O O . ASN A 1 80 ? -5.147 7.899 -2.982 1.00 98.00 80 ASN A O 1
ATOM 657 N N . GLU A 1 81 ? -4.090 8.738 -1.196 1.00 97.75 81 GLU A N 1
ATOM 658 C CA . GLU A 1 81 ? -5.014 9.846 -0.930 1.00 97.75 81 GLU A CA 1
ATOM 659 C C . GLU A 1 81 ? -4.612 11.065 -1.778 1.00 97.75 81 GLU A C 1
ATOM 661 O O . GLU A 1 81 ? -3.669 11.788 -1.459 1.00 97.75 81 GLU A O 1
ATOM 666 N N . THR A 1 82 ? -5.348 11.299 -2.867 1.00 96.19 82 THR A N 1
ATOM 667 C CA . THR A 1 82 ? -5.096 12.372 -3.837 1.00 96.19 82 THR A CA 1
ATOM 668 C C . THR A 1 82 ? -5.943 13.598 -3.492 1.00 96.19 82 THR A C 1
ATOM 670 O O . THR A 1 82 ? -7.147 13.647 -3.762 1.00 96.19 82 THR A O 1
ATOM 673 N N . LEU A 1 83 ? -5.334 14.609 -2.876 1.00 94.12 83 LEU A N 1
ATOM 674 C CA . LEU A 1 83 ? -6.054 15.727 -2.253 1.00 94.12 83 LEU A CA 1
ATOM 675 C C . LEU A 1 83 ? -6.682 16.707 -3.248 1.00 94.12 83 LEU A C 1
ATOM 677 O O . LEU A 1 83 ? -7.714 17.291 -2.928 1.00 94.12 83 LEU A O 1
ATOM 681 N N . LEU A 1 84 ? -6.080 16.891 -4.430 1.00 95.12 84 LEU A N 1
ATOM 682 C CA . LEU A 1 84 ? -6.656 17.747 -5.476 1.00 95.12 84 LEU A CA 1
ATOM 683 C C . LEU A 1 84 ? -7.900 17.110 -6.094 1.00 95.12 84 LEU A C 1
ATOM 685 O O . LEU A 1 84 ? -8.916 17.775 -6.250 1.00 95.12 84 LEU A O 1
ATOM 689 N N . GLU A 1 85 ? -7.844 15.810 -6.375 1.00 97.12 85 GLU A N 1
ATOM 690 C CA . GLU A 1 85 ? -8.987 15.078 -6.927 1.00 97.12 85 GLU A CA 1
ATOM 691 C C . GLU A 1 85 ? -10.032 14.722 -5.862 1.00 97.12 85 GLU A C 1
ATOM 693 O O . GLU A 1 85 ? -11.152 14.348 -6.197 1.00 97.12 85 GLU A O 1
ATOM 698 N N . ARG A 1 86 ? -9.670 14.827 -4.575 1.00 97.19 86 ARG A N 1
ATOM 699 C CA . ARG A 1 86 ? -10.485 14.403 -3.427 1.00 97.19 86 ARG A CA 1
ATOM 700 C C . ARG A 1 86 ? -10.903 12.933 -3.531 1.00 97.19 86 ARG A C 1
ATOM 702 O O . ARG A 1 86 ? -12.079 12.592 -3.370 1.00 97.19 86 ARG A O 1
ATOM 709 N N . ARG A 1 87 ? -9.924 12.069 -3.803 1.00 98.12 87 ARG A N 1
ATOM 710 C CA . ARG A 1 87 ? -10.120 10.622 -3.948 1.00 98.12 87 ARG A CA 1
ATOM 711 C C . ARG A 1 87 ? -9.106 9.818 -3.146 1.00 98.12 87 ARG A C 1
ATOM 713 O O . ARG A 1 87 ? -7.990 10.271 -2.904 1.00 98.12 87 ARG A O 1
ATOM 720 N N . LEU A 1 88 ? -9.496 8.606 -2.765 1.00 98.44 88 LEU A N 1
ATOM 721 C CA . LEU A 1 88 ? -8.589 7.547 -2.330 1.00 98.44 88 LEU A CA 1
ATOM 722 C C . LEU A 1 88 ? -8.497 6.535 -3.466 1.00 98.44 88 LEU A C 1
ATOM 724 O O . LEU A 1 88 ? -9.510 5.975 -3.881 1.00 98.44 88 LEU A O 1
ATOM 728 N N . LYS A 1 89 ? -7.294 6.328 -3.986 1.00 98.56 89 LYS A N 1
ATOM 729 C CA . LYS A 1 89 ? -7.001 5.354 -5.036 1.00 98.56 89 LYS A CA 1
ATOM 730 C C . LYS A 1 89 ? -6.283 4.159 -4.423 1.00 98.56 89 LYS A C 1
ATOM 732 O O . LYS A 1 89 ? -5.389 4.340 -3.596 1.00 98.56 89 LYS A O 1
ATOM 737 N N . LEU A 1 90 ? -6.687 2.962 -4.824 1.00 98.50 90 LEU A N 1
ATOM 738 C CA . LEU A 1 90 ? -6.107 1.703 -4.381 1.00 98.50 90 LEU A CA 1
ATOM 739 C C . LEU A 1 90 ? -5.494 1.001 -5.589 1.00 98.50 90 LEU A C 1
ATOM 741 O O . LEU A 1 90 ? -6.158 0.855 -6.613 1.00 98.50 90 LEU A O 1
ATOM 745 N N . TYR A 1 91 ? -4.238 0.592 -5.454 1.00 98.25 91 TYR A N 1
ATOM 746 C CA . TYR A 1 91 ? -3.488 -0.105 -6.495 1.00 98.25 91 TYR A CA 1
ATOM 747 C C . TYR A 1 91 ? -2.986 -1.439 -5.956 1.00 98.25 91 TYR A C 1
ATOM 749 O O . TYR A 1 91 ? -2.557 -1.512 -4.801 1.00 98.25 91 TYR A O 1
ATOM 757 N N . ARG A 1 92 ? -2.942 -2.450 -6.818 1.00 96.56 92 ARG A N 1
ATOM 758 C CA . ARG A 1 92 ? -2.205 -3.692 -6.621 1.00 96.56 92 ARG A CA 1
ATOM 759 C C . ARG A 1 92 ? -1.315 -3.949 -7.838 1.00 96.56 92 ARG A C 1
ATOM 761 O O . ARG A 1 92 ? -1.783 -4.490 -8.836 1.00 96.56 92 ARG A O 1
ATOM 768 N N . PRO A 1 93 ? -0.026 -3.592 -7.767 1.00 94.31 93 PRO A N 1
ATOM 769 C CA . PRO A 1 93 ? 0.932 -3.970 -8.795 1.00 94.31 93 PRO A CA 1
ATOM 770 C C . PRO A 1 93 ? 0.988 -5.499 -8.934 1.00 94.31 93 PRO A C 1
ATOM 772 O O . PRO A 1 93 ? 1.229 -6.200 -7.952 1.00 94.31 93 PRO A O 1
ATOM 775 N N . LEU A 1 94 ? 0.751 -6.004 -10.147 1.00 90.12 94 LEU A N 1
ATOM 776 C CA . LEU A 1 94 ? 0.890 -7.427 -10.501 1.00 90.12 94 LEU A CA 1
ATOM 777 C C . LEU A 1 94 ? 2.124 -7.696 -11.379 1.00 90.12 94 LEU A C 1
ATOM 779 O O . LEU A 1 94 ? 2.462 -8.842 -11.646 1.00 90.12 94 LEU A O 1
ATOM 783 N N . SER A 1 95 ? 2.805 -6.635 -11.811 1.00 88.69 95 SER A N 1
ATOM 784 C CA . SER A 1 95 ? 4.027 -6.658 -12.611 1.00 88.69 95 SER A CA 1
ATOM 785 C C . SER A 1 95 ? 4.966 -5.548 -12.145 1.00 88.69 95 SER A C 1
ATOM 787 O O . SER A 1 95 ? 4.557 -4.655 -11.394 1.00 88.69 95 SER A O 1
ATOM 789 N N . ALA A 1 96 ? 6.219 -5.577 -12.607 1.00 90.12 96 ALA A N 1
ATOM 790 C CA . ALA A 1 96 ? 7.195 -4.558 -12.248 1.00 90.12 96 ALA A CA 1
ATOM 791 C C . ALA A 1 96 ? 6.702 -3.138 -12.541 1.00 90.12 96 ALA A C 1
ATOM 793 O O . ALA A 1 96 ? 6.242 -2.811 -13.635 1.00 90.12 96 ALA A O 1
ATOM 794 N N . ILE A 1 97 ? 6.872 -2.281 -11.543 1.00 94.75 97 ILE A N 1
ATOM 795 C CA . ILE A 1 97 ? 6.696 -0.843 -11.647 1.00 94.75 97 ILE A CA 1
ATOM 796 C C . ILE A 1 97 ? 7.972 -0.276 -12.267 1.00 94.75 97 ILE A C 1
ATOM 798 O O . ILE A 1 97 ? 9.042 -0.347 -11.658 1.00 94.75 97 ILE A O 1
ATOM 802 N N . THR A 1 98 ? 7.857 0.289 -13.464 1.00 92.69 98 THR A N 1
ATOM 803 C CA . THR A 1 98 ? 8.943 1.014 -14.142 1.00 92.69 98 THR A CA 1
ATOM 804 C C . THR A 1 98 ? 8.816 2.521 -13.921 1.00 92.69 98 THR A C 1
ATOM 806 O O . THR A 1 98 ? 9.787 3.168 -13.535 1.00 92.69 98 THR A O 1
ATOM 809 N N . ASP A 1 99 ? 7.605 3.067 -14.068 1.00 94.94 99 ASP A N 1
ATOM 810 C CA . ASP A 1 99 ? 7.250 4.444 -13.713 1.00 94.94 99 ASP A CA 1
ATOM 811 C C . ASP A 1 99 ? 5.986 4.448 -12.827 1.00 94.94 99 ASP A C 1
ATOM 813 O O . ASP A 1 99 ? 4.927 4.002 -13.265 1.00 94.94 99 ASP A O 1
ATOM 817 N N . PRO A 1 100 ? 6.024 4.990 -11.594 1.00 95.12 100 PRO A N 1
ATOM 818 C CA . PRO A 1 100 ? 4.828 5.130 -10.762 1.00 95.12 100 PRO A CA 1
ATOM 819 C C . PRO A 1 100 ? 3.679 5.917 -11.415 1.00 95.12 100 PRO A C 1
ATOM 821 O O . PRO A 1 100 ? 2.530 5.767 -11.003 1.00 95.12 100 PRO A O 1
ATOM 824 N N . ARG A 1 101 ? 3.958 6.753 -12.426 1.00 96.00 101 ARG A N 1
ATOM 825 C CA . ARG A 1 101 ? 2.931 7.485 -13.187 1.00 96.00 101 ARG A CA 1
ATOM 826 C C . ARG A 1 101 ? 2.110 6.595 -14.114 1.00 96.00 101 ARG A C 1
ATOM 828 O O . ARG A 1 101 ? 0.991 6.973 -14.444 1.00 96.00 101 ARG A O 1
ATOM 835 N N . SER A 1 102 ? 2.646 5.449 -14.536 1.00 94.75 102 SER A N 1
ATOM 836 C CA . SER A 1 102 ? 1.931 4.509 -15.405 1.00 94.75 102 SER A CA 1
ATOM 837 C C . SER A 1 102 ? 1.006 3.572 -14.628 1.00 94.75 102 SER A C 1
ATOM 839 O O . SER A 1 102 ? 0.278 2.791 -15.235 1.00 94.75 102 SER A O 1
ATOM 841 N N . LEU A 1 103 ? 1.028 3.622 -13.291 1.00 96.19 103 LEU A N 1
ATOM 842 C CA . LEU A 1 103 ? 0.137 2.826 -12.455 1.00 96.19 103 LEU A CA 1
ATOM 843 C C . LEU A 1 103 ? -1.319 3.260 -12.641 1.00 96.19 103 LEU A C 1
ATOM 845 O O . LEU A 1 103 ? -1.673 4.426 -12.448 1.00 96.19 103 LEU A O 1
ATOM 849 N N . VAL A 1 104 ? -2.176 2.283 -12.926 1.00 95.81 104 VAL A N 1
ATOM 850 C CA . VAL A 1 104 ? -3.629 2.453 -13.002 1.00 95.81 104 VAL A CA 1
ATOM 851 C C . VAL A 1 104 ? -4.248 1.935 -11.701 1.00 95.81 104 VAL A C 1
ATOM 853 O O . VAL A 1 104 ? -3.887 0.842 -11.265 1.00 95.81 104 VAL A O 1
ATOM 856 N N . PRO A 1 105 ? -5.132 2.701 -11.036 1.00 97.88 105 PRO A N 1
ATOM 857 C CA . PRO A 1 105 ? -5.781 2.234 -9.818 1.00 97.88 105 PRO A CA 1
ATOM 858 C C . PRO A 1 105 ? -6.813 1.148 -10.125 1.00 97.88 105 PRO A C 1
ATOM 860 O O . PRO A 1 105 ? -7.650 1.325 -11.006 1.00 97.88 105 PRO A O 1
ATOM 863 N N . ASP A 1 106 ? -6.810 0.075 -9.336 1.00 98.00 106 ASP A N 1
ATOM 864 C CA . ASP A 1 106 ? -7.845 -0.962 -9.369 1.00 98.00 106 ASP A CA 1
ATOM 865 C C . ASP A 1 106 ? -9.186 -0.433 -8.857 1.00 98.00 106 ASP A C 1
ATOM 867 O O . ASP A 1 106 ? -10.247 -0.785 -9.365 1.00 98.00 106 ASP A O 1
ATOM 871 N N . PHE A 1 107 ? -9.133 0.432 -7.840 1.00 98.50 107 PHE A N 1
ATOM 872 C CA . PHE A 1 107 ? -10.311 1.057 -7.251 1.00 98.50 107 PHE A CA 1
ATOM 873 C C . PHE A 1 107 ? -10.065 2.533 -6.957 1.00 98.50 107 PHE A C 1
ATOM 875 O O . PHE A 1 107 ? -8.958 2.956 -6.610 1.00 98.50 107 PHE A O 1
ATOM 882 N N . SER A 1 108 ? -11.125 3.338 -7.051 1.00 98.19 108 SER A N 1
ATOM 883 C CA . SER A 1 108 ? -11.058 4.766 -6.755 1.00 98.19 108 SER A CA 1
ATOM 884 C C . SER A 1 108 ? -12.319 5.276 -6.065 1.00 98.19 108 SER A C 1
ATOM 886 O O . SER A 1 108 ? -13.398 5.286 -6.653 1.00 98.19 108 SER A O 1
ATOM 888 N N . PHE A 1 109 ? -12.166 5.790 -4.848 1.00 98.31 109 PHE A N 1
ATOM 889 C CA . PHE A 1 109 ? -13.256 6.237 -3.980 1.00 98.31 109 PHE A CA 1
ATOM 890 C C . PHE A 1 109 ? -13.276 7.761 -3.883 1.00 98.31 109 PHE A C 1
ATOM 892 O O . PHE A 1 109 ? -12.254 8.366 -3.563 1.00 98.31 109 PHE A O 1
ATOM 899 N N . SER A 1 110 ? -14.425 8.393 -4.116 1.00 97.62 110 SER A N 1
ATOM 900 C CA . SER A 1 110 ? -14.620 9.824 -3.851 1.00 97.62 110 SER A CA 1
ATOM 901 C C . SER A 1 110 ? -14.670 10.119 -2.351 1.00 97.62 110 SER A C 1
ATOM 903 O O . SER A 1 110 ? -15.048 9.261 -1.555 1.00 97.62 110 SER A O 1
ATOM 905 N N . PHE A 1 111 ? -14.326 11.344 -1.952 1.00 95.31 111 PHE A N 1
ATOM 906 C CA . PHE A 1 111 ? -14.495 11.797 -0.569 1.00 95.31 111 PHE A CA 1
ATOM 907 C C . PHE A 1 111 ? -15.891 12.372 -0.291 1.00 95.31 111 PHE A C 1
ATOM 909 O O . PHE A 1 111 ? -16.351 13.197 -1.082 1.00 95.31 111 PHE A O 1
ATOM 916 N N . PRO A 1 112 ? -16.518 12.032 0.858 1.00 95.94 112 PRO A N 1
ATOM 917 C CA . PRO A 1 112 ? -16.011 11.144 1.917 1.00 95.94 112 PRO A CA 1
ATOM 918 C C . PRO A 1 112 ? -16.002 9.660 1.504 1.00 95.94 112 PRO A C 1
ATOM 920 O O . PRO A 1 112 ? -16.932 9.186 0.861 1.00 95.94 112 PRO A O 1
ATOM 923 N N . VAL A 1 113 ? -14.948 8.926 1.887 1.00 97.19 113 VAL A N 1
ATOM 924 C CA . VAL A 1 113 ? -14.818 7.496 1.555 1.00 97.19 113 VAL A CA 1
ATOM 925 C C . VAL A 1 113 ? -15.873 6.693 2.306 1.00 97.19 113 VAL A C 1
ATOM 927 O O . VAL A 1 113 ? -15.950 6.752 3.535 1.00 97.19 113 VAL A O 1
ATOM 930 N N . HIS A 1 114 ? -16.622 5.870 1.578 1.00 97.44 114 HIS A N 1
ATOM 931 C CA . HIS A 1 114 ? -17.426 4.814 2.172 1.00 97.44 114 HIS A CA 1
ATOM 932 C C . HIS A 1 114 ? -16.519 3.618 2.525 1.00 97.44 114 HIS A C 1
ATOM 934 O O . HIS A 1 114 ? -16.130 2.810 1.679 1.00 97.44 114 HIS A O 1
ATOM 940 N N . TRP A 1 115 ? -16.110 3.539 3.793 1.00 97.38 115 TRP A N 1
ATOM 941 C CA . TRP A 1 115 ? -15.111 2.570 4.266 1.00 97.38 115 TRP A CA 1
ATOM 942 C C . TRP A 1 115 ? -15.487 1.090 4.109 1.00 97.38 115 TRP A C 1
ATOM 944 O O . TRP A 1 115 ? -14.577 0.307 3.838 1.00 97.38 115 TRP A O 1
ATOM 954 N N . PRO A 1 116 ? -16.765 0.671 4.218 1.00 97.75 116 PRO A N 1
ATOM 955 C CA . PRO A 1 116 ? -17.146 -0.705 3.908 1.00 97.75 116 PRO A CA 1
ATOM 956 C C . PRO A 1 116 ? -16.789 -1.103 2.471 1.00 97.75 116 PRO A C 1
ATOM 958 O O . PRO A 1 116 ? -16.165 -2.134 2.271 1.00 97.75 116 PRO A O 1
ATOM 961 N N . THR A 1 117 ? -17.059 -0.253 1.475 1.00 98.00 117 THR A N 1
ATOM 96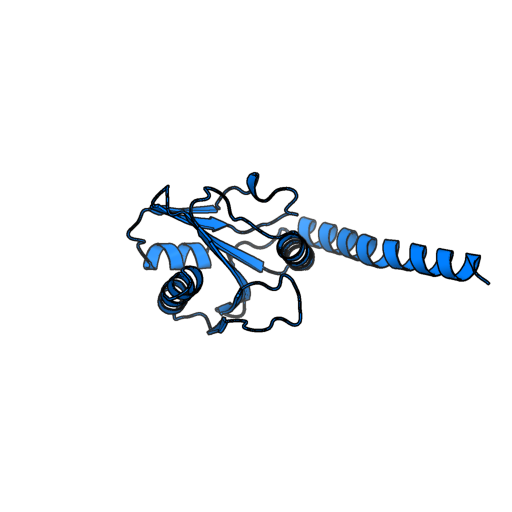2 C CA . THR A 1 117 ? -16.670 -0.548 0.082 1.00 98.00 117 THR A CA 1
ATOM 963 C C . THR A 1 117 ? -15.156 -0.557 -0.128 1.00 98.00 117 THR A C 1
ATOM 965 O O . THR A 1 117 ? -14.658 -1.361 -0.906 1.00 98.00 117 THR A O 1
ATOM 968 N N . PHE A 1 118 ? -14.404 0.286 0.591 1.00 98.19 118 PHE A N 1
ATOM 969 C CA . PHE A 1 118 ? -12.937 0.217 0.585 1.00 98.19 118 PHE A CA 1
ATOM 97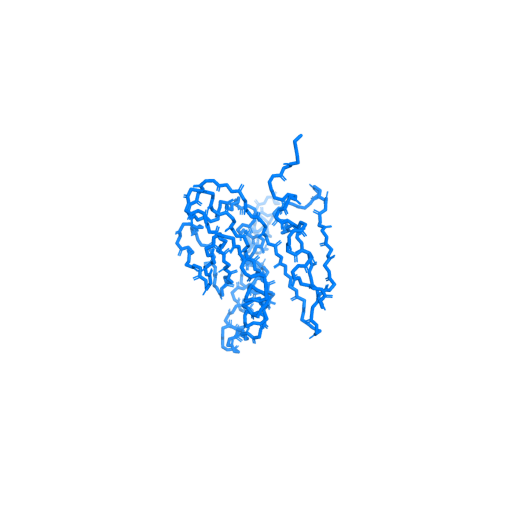0 C C . PHE A 1 118 ? -12.433 -1.120 1.147 1.00 98.19 118 PHE A C 1
ATOM 972 O O . PHE A 1 118 ? -11.538 -1.729 0.571 1.00 98.19 118 PHE A O 1
ATOM 979 N N . ARG A 1 119 ? -13.031 -1.600 2.244 1.00 98.00 119 ARG A N 1
ATOM 980 C CA . ARG A 1 119 ? -12.700 -2.898 2.844 1.00 98.00 119 ARG A CA 1
ATOM 981 C C . ARG A 1 119 ? -12.941 -4.049 1.869 1.00 98.00 119 ARG A C 1
ATOM 983 O O . ARG A 1 119 ? -12.058 -4.888 1.731 1.00 98.00 119 ARG A O 1
ATOM 990 N N . GLU A 1 120 ? -14.097 -4.080 1.209 1.00 98.06 120 GLU A N 1
ATOM 991 C CA . GLU A 1 120 ? -14.403 -5.127 0.224 1.00 98.06 120 GLU A CA 1
ATOM 992 C C . GLU A 1 120 ? -13.432 -5.080 -0.962 1.00 98.06 120 GLU A C 1
ATOM 994 O O . GLU A 1 120 ? -12.922 -6.113 -1.378 1.00 98.06 120 GLU A O 1
ATOM 999 N N . ALA A 1 121 ? -13.072 -3.886 -1.441 1.00 98.25 121 ALA A N 1
ATOM 1000 C CA . ALA A 1 121 ? -12.056 -3.734 -2.482 1.00 98.25 121 ALA A CA 1
ATOM 1001 C C . ALA A 1 121 ? -10.674 -4.244 -2.042 1.00 98.25 121 ALA A C 1
ATOM 1003 O O . ALA A 1 121 ? -9.991 -4.918 -2.809 1.00 98.25 121 ALA A O 1
ATOM 1004 N N . CYS A 1 122 ? -10.261 -3.968 -0.799 1.00 97.88 122 CYS A N 1
ATOM 1005 C CA . CYS A 1 122 ? -9.046 -4.561 -0.244 1.00 97.88 122 CYS A CA 1
ATOM 1006 C C . CYS A 1 122 ? -9.124 -6.088 -0.197 1.00 97.88 122 CYS A C 1
ATOM 1008 O O . CYS A 1 122 ? -8.098 -6.717 -0.396 1.00 97.88 122 CYS A O 1
ATOM 1010 N N . TRP A 1 123 ? -10.294 -6.670 0.076 1.00 97.06 123 TRP A N 1
ATOM 1011 C CA . TRP A 1 123 ? -10.482 -8.122 0.131 1.00 97.06 123 TRP A CA 1
ATOM 1012 C C . TRP A 1 123 ? -10.550 -8.800 -1.247 1.00 97.06 123 TRP A C 1
ATOM 1014 O O . TRP A 1 123 ? -10.182 -9.973 -1.344 1.00 97.06 123 TRP A O 1
ATOM 1024 N N . ASP A 1 124 ? -10.996 -8.079 -2.284 1.00 96.81 124 ASP A N 1
ATOM 1025 C CA . ASP A 1 124 ? -10.999 -8.513 -3.693 1.00 96.81 124 ASP A CA 1
ATOM 1026 C C . ASP A 1 124 ? -9.595 -8.498 -4.331 1.00 96.81 124 ASP A C 1
ATOM 1028 O O . ASP A 1 124 ? -9.125 -9.495 -4.889 1.00 96.81 124 ASP A O 1
ATOM 1032 N N . LEU A 1 125 ? -8.838 -7.409 -4.133 1.00 96.25 125 LEU A N 1
ATOM 1033 C CA . LEU A 1 125 ? -7.364 -7.483 -4.090 1.00 96.25 125 LEU A CA 1
ATOM 1034 C C . LEU A 1 125 ? -6.991 -8.485 -2.975 1.00 96.25 125 LEU A C 1
ATOM 1036 O O . LEU A 1 125 ? -7.867 -8.927 -2.297 1.00 96.25 125 LEU A O 1
ATOM 1040 N N . LEU A 1 126 ? -5.790 -8.961 -2.684 1.00 94.31 126 LEU A N 1
ATOM 1041 C CA . LEU A 1 126 ? -5.600 -10.147 -1.787 1.00 94.31 126 LEU A CA 1
ATOM 1042 C C . LEU A 1 126 ? -6.236 -11.482 -2.273 1.00 94.31 126 LEU A C 1
ATOM 1044 O O . LEU A 1 126 ? -5.554 -12.507 -2.201 1.00 94.31 126 LEU A O 1
ATOM 1048 N N . GLN A 1 127 ? -7.483 -11.533 -2.770 1.00 90.69 127 GLN A N 1
ATOM 1049 C CA . GLN A 1 127 ? -8.063 -12.733 -3.391 1.00 90.69 127 GLN A CA 1
ATOM 1050 C C . GLN A 1 127 ? -7.445 -13.020 -4.751 1.00 90.69 127 GLN A C 1
ATOM 1052 O O . GLN A 1 127 ? -7.214 -14.187 -5.053 1.00 90.69 127 GLN A O 1
ATOM 1057 N N . ARG A 1 128 ? -7.147 -11.991 -5.561 1.00 86.31 128 ARG A N 1
ATOM 1058 C CA . ARG A 1 128 ? -6.539 -12.243 -6.881 1.00 86.31 128 ARG A CA 1
ATOM 1059 C C . ARG A 1 128 ? -5.216 -12.988 -6.692 1.00 86.31 128 ARG A C 1
ATOM 1061 O O . ARG A 1 128 ? -4.321 -12.473 -6.019 1.00 86.31 128 ARG A O 1
ATOM 1068 N N . CYS A 1 129 ? -5.107 -14.194 -7.227 1.00 66.88 129 CYS A N 1
ATOM 1069 C CA . CYS A 1 129 ? -3.838 -14.900 -7.308 1.00 66.88 129 CYS A CA 1
ATOM 1070 C C . CYS A 1 129 ? -3.048 -14.330 -8.487 1.00 66.88 129 CYS A C 1
ATOM 1072 O O . CYS A 1 129 ? -3.641 -13.943 -9.494 1.00 66.88 129 CYS A O 1
ATOM 1074 N N . LEU A 1 130 ? -1.722 -14.290 -8.373 1.00 63.34 130 LEU A N 1
ATOM 1075 C CA . LEU A 1 130 ? -0.911 -14.237 -9.583 1.00 63.34 130 LEU A CA 1
ATOM 1076 C C . LEU A 1 130 ? -1.126 -15.569 -10.321 1.00 63.34 130 LEU A C 1
ATOM 1078 O O . LEU A 1 130 ? -1.107 -16.613 -9.658 1.00 63.34 130 LEU A O 1
ATOM 1082 N N . PRO A 1 131 ? -1.383 -15.561 -11.639 1.00 60.84 131 PRO A N 1
ATOM 1083 C CA . PRO A 1 131 ? -1.427 -16.787 -12.426 1.00 60.84 131 PRO A CA 1
ATOM 1084 C C . PRO A 1 131 ? -0.173 -17.634 -12.173 1.00 60.84 131 PRO A C 1
ATOM 1086 O O . PRO A 1 131 ? 0.924 -17.097 -12.024 1.00 60.84 131 PRO A O 1
ATOM 1089 N N . SER A 1 132 ? -0.316 -18.959 -12.120 1.00 62.16 132 SER A N 1
ATOM 1090 C CA . SER A 1 132 ? 0.806 -19.875 -11.854 1.00 62.16 132 SER A CA 1
ATOM 1091 C C . SER A 1 132 ? 1.947 -19.727 -12.866 1.00 62.16 132 SER A C 1
ATOM 1093 O O . SER A 1 132 ? 3.112 -19.869 -12.509 1.00 62.16 132 SER A O 1
ATOM 1095 N N . GLU A 1 133 ? 1.617 -19.394 -14.113 1.00 62.06 133 GLU A N 1
ATOM 1096 C CA . GLU A 1 133 ? 2.584 -19.124 -15.182 1.00 62.06 133 GLU A CA 1
ATOM 1097 C C . GLU A 1 133 ? 3.392 -17.848 -14.921 1.00 62.06 133 GLU A C 1
ATOM 1099 O O . GLU A 1 133 ? 4.603 -17.819 -15.138 1.00 62.06 133 GLU A O 1
ATOM 1104 N N . ASP A 1 134 ? 2.740 -16.812 -14.388 1.00 63.97 134 ASP A N 1
ATOM 1105 C CA . ASP A 1 134 ? 3.410 -15.578 -13.995 1.00 63.97 134 ASP A CA 1
ATOM 1106 C C . ASP A 1 134 ? 4.323 -15.826 -12.791 1.00 63.97 134 ASP A C 1
ATOM 1108 O O . ASP A 1 134 ? 5.457 -15.362 -12.803 1.00 63.97 134 ASP A O 1
ATOM 1112 N N . LEU A 1 135 ? 3.895 -16.617 -11.798 1.00 62.94 135 LEU A N 1
ATOM 1113 C CA . LEU A 1 135 ? 4.749 -17.009 -10.667 1.00 62.94 135 LEU A CA 1
ATOM 1114 C C . LEU A 1 135 ? 6.007 -17.758 -11.127 1.00 62.94 135 LEU A C 1
ATOM 1116 O O . LEU A 1 135 ? 7.102 -17.394 -10.713 1.00 62.94 135 LEU A O 1
ATOM 1120 N N . ALA A 1 136 ? 5.873 -18.740 -12.022 1.00 65.19 136 ALA A N 1
ATOM 1121 C CA . ALA A 1 136 ? 7.013 -19.493 -12.549 1.00 65.19 136 ALA A CA 1
ATOM 1122 C C . ALA A 1 136 ? 7.971 -18.608 -13.371 1.00 65.19 136 ALA A C 1
ATOM 1124 O O . ALA A 1 136 ? 9.198 -18.699 -13.233 1.00 65.19 136 ALA A O 1
ATOM 1125 N N . ARG A 1 137 ? 7.425 -17.700 -14.195 1.00 66.38 137 ARG A N 1
ATOM 1126 C CA . ARG A 1 137 ? 8.222 -16.697 -14.918 1.00 66.38 137 ARG A CA 1
ATOM 1127 C C . ARG A 1 137 ? 8.964 -15.788 -13.939 1.00 66.38 137 ARG A C 1
ATOM 1129 O O . ARG A 1 137 ? 10.163 -15.572 -14.088 1.00 66.38 137 ARG A O 1
ATOM 1136 N N . PHE A 1 138 ? 8.275 -15.303 -12.912 1.00 65.94 138 PHE A N 1
ATOM 1137 C CA . PHE A 1 138 ? 8.832 -14.397 -11.915 1.00 65.94 138 PHE A CA 1
ATOM 1138 C C . PHE A 1 138 ? 9.887 -15.052 -11.019 1.00 65.94 138 PHE A C 1
ATOM 1140 O O . PHE A 1 138 ? 10.894 -14.414 -10.720 1.00 65.94 138 PHE A O 1
ATOM 1147 N N . GLU A 1 139 ? 9.724 -16.322 -10.646 1.00 66.31 139 GLU A N 1
ATOM 1148 C CA . GLU A 1 139 ? 10.756 -17.094 -9.944 1.00 66.31 139 GLU A CA 1
ATOM 1149 C C . GLU A 1 139 ? 12.030 -17.216 -10.787 1.00 66.31 139 GLU A C 1
ATOM 1151 O O . GLU A 1 139 ? 13.133 -17.000 -10.277 1.00 66.31 139 GLU A O 1
ATOM 1156 N N . THR A 1 140 ? 11.876 -17.474 -12.089 1.00 67.25 140 THR A N 1
ATOM 1157 C CA . THR A 1 140 ? 12.993 -17.558 -13.040 1.00 67.25 140 THR A CA 1
ATOM 1158 C C . THR A 1 140 ? 13.695 -16.205 -13.204 1.00 67.25 140 THR A C 1
ATOM 1160 O O . THR A 1 140 ? 14.921 -16.125 -13.118 1.00 67.25 140 THR A O 1
ATOM 1163 N N . GLU A 1 141 ? 12.933 -15.119 -13.379 1.00 68.94 141 GLU A N 1
ATOM 1164 C CA . GLU A 1 141 ? 13.458 -13.752 -13.506 1.00 68.94 141 GLU A CA 1
ATOM 1165 C C . GLU A 1 141 ? 14.166 -13.281 -12.225 1.00 68.94 141 GLU A C 1
ATOM 1167 O O . GLU A 1 141 ? 15.269 -12.733 -12.289 1.00 68.94 141 GLU A O 1
ATOM 1172 N N . ALA A 1 142 ? 13.582 -13.533 -11.049 1.00 66.88 142 ALA A N 1
ATOM 1173 C CA . ALA A 1 142 ? 14.177 -13.175 -9.763 1.00 66.88 142 ALA A CA 1
ATOM 1174 C C . ALA A 1 142 ? 15.470 -13.959 -9.492 1.00 66.88 142 ALA A C 1
ATOM 1176 O O . ALA A 1 142 ? 16.450 -13.383 -9.013 1.00 66.88 142 ALA A O 1
ATOM 1177 N N . TRP A 1 143 ? 15.498 -15.255 -9.824 1.00 64.44 143 TRP A N 1
ATOM 1178 C CA . TRP A 1 143 ? 16.706 -16.076 -9.733 1.00 64.44 143 TRP A CA 1
ATOM 1179 C C . TRP A 1 143 ? 17.798 -15.575 -10.687 1.00 64.44 143 TRP A C 1
ATOM 1181 O O . TRP A 1 143 ? 18.949 -15.433 -10.274 1.00 64.44 143 TRP A O 1
ATOM 1191 N N . ALA A 1 144 ? 17.454 -15.235 -11.932 1.00 68.12 144 ALA A N 1
ATOM 1192 C CA . ALA A 1 144 ? 18.409 -14.688 -12.896 1.00 68.12 144 ALA A CA 1
ATOM 1193 C C . ALA A 1 144 ? 18.985 -13.336 -12.436 1.00 68.12 144 ALA A C 1
ATOM 1195 O O . ALA A 1 144 ? 20.178 -13.080 -12.593 1.00 68.12 144 ALA A O 1
ATOM 1196 N N . GLN A 1 145 ? 18.165 -12.482 -11.820 1.00 66.44 145 GLN A N 1
ATOM 1197 C CA . GLN A 1 145 ? 18.584 -11.158 -11.361 1.00 66.44 145 GLN A CA 1
ATOM 1198 C C . GLN A 1 145 ? 19.509 -11.209 -10.132 1.00 66.44 145 GLN A C 1
ATOM 1200 O O . GLN A 1 145 ? 20.450 -10.415 -10.040 1.00 66.44 145 GLN A O 1
ATOM 1205 N N . ASP A 1 146 ? 19.269 -12.145 -9.207 1.00 67.50 146 ASP A N 1
ATOM 1206 C CA . ASP A 1 146 ? 20.119 -12.348 -8.028 1.00 67.50 146 ASP A CA 1
ATOM 1207 C C . ASP A 1 146 ? 21.440 -13.071 -8.392 1.00 67.50 146 ASP A C 1
ATOM 1209 O O . ASP A 1 146 ? 22.492 -12.716 -7.858 1.00 67.50 146 ASP A O 1
ATOM 1213 N N . ASN A 1 147 ? 21.434 -14.016 -9.347 1.00 63.94 147 ASN A N 1
ATOM 1214 C CA . ASN A 1 147 ? 22.641 -14.763 -9.746 1.00 63.94 147 ASN A CA 1
ATOM 1215 C C . ASN A 1 147 ? 23.483 -14.076 -10.833 1.00 63.94 147 ASN A C 1
ATOM 1217 O O . ASN A 1 147 ? 24.706 -14.196 -10.817 1.00 63.94 147 ASN A O 1
ATOM 1221 N N . GLY A 1 148 ? 22.877 -13.288 -11.727 1.00 59.31 148 GLY A N 1
ATOM 1222 C CA . GLY A 1 148 ? 23.617 -12.491 -12.712 1.00 59.31 148 GLY A CA 1
ATOM 1223 C C . GLY A 1 148 ? 24.505 -11.419 -12.068 1.00 59.31 148 GLY A C 1
ATOM 1224 O O . GLY A 1 148 ? 25.583 -11.119 -12.573 1.00 59.31 148 GLY A O 1
ATOM 1225 N N . LYS A 1 149 ? 24.105 -10.883 -10.904 1.00 55.69 149 LYS A N 1
ATOM 1226 C CA . LYS A 1 149 ? 24.948 -9.970 -10.112 1.00 55.69 149 LYS A CA 1
ATOM 1227 C C . LYS A 1 149 ? 26.096 -10.683 -9.405 1.00 55.69 149 LYS A C 1
ATOM 1229 O O . LYS A 1 149 ? 27.176 -10.107 -9.303 1.00 55.69 149 LYS A O 1
ATOM 1234 N N . LYS A 1 150 ? 25.865 -11.908 -8.928 1.00 55.47 150 LYS A N 1
ATOM 1235 C CA . LYS A 1 150 ? 26.863 -12.702 -8.203 1.00 55.47 150 LYS A CA 1
ATOM 1236 C C . LYS A 1 150 ? 28.035 -13.082 -9.112 1.00 55.47 150 LYS A C 1
ATOM 1238 O O . LYS A 1 150 ? 29.167 -12.748 -8.791 1.00 55.47 150 LYS A O 1
ATOM 1243 N N . ASN A 1 151 ? 27.737 -13.581 -10.314 1.00 55.84 151 ASN A N 1
ATOM 1244 C CA . ASN A 1 151 ? 28.760 -13.907 -11.312 1.00 55.84 151 ASN A CA 1
ATOM 1245 C C . ASN A 1 151 ? 29.595 -12.679 -11.728 1.00 55.84 151 ASN A C 1
ATOM 1247 O O . ASN A 1 151 ? 30.804 -12.791 -11.878 1.00 55.84 151 ASN A O 1
ATOM 1251 N N . SER A 1 152 ? 28.985 -11.489 -11.840 1.00 56.34 152 SER A N 1
ATOM 1252 C CA . SER A 1 152 ? 29.725 -10.260 -12.187 1.00 56.34 152 SER A CA 1
ATOM 1253 C C . SER A 1 152 ? 30.687 -9.774 -11.091 1.00 56.34 152 SER A C 1
ATOM 1255 O O . SER A 1 152 ? 31.692 -9.135 -11.393 1.00 56.34 152 SER A O 1
ATOM 1257 N N . LEU A 1 153 ? 30.379 -10.050 -9.818 1.00 55.84 153 LEU A N 1
ATOM 1258 C CA . LEU A 1 153 ? 31.236 -9.693 -8.684 1.00 55.84 153 LEU A CA 1
ATOM 1259 C C . LEU A 1 153 ? 32.391 -10.685 -8.539 1.00 55.84 153 LEU A C 1
ATOM 1261 O O . LEU A 1 153 ? 33.524 -10.255 -8.342 1.00 55.84 153 LEU A O 1
ATOM 1265 N N . ASP A 1 154 ? 32.112 -11.975 -8.727 1.00 57.12 154 ASP A N 1
ATOM 1266 C CA . ASP A 1 154 ? 33.124 -13.032 -8.697 1.00 57.12 154 ASP A CA 1
ATOM 1267 C C . ASP A 1 154 ? 34.148 -12.855 -9.845 1.00 57.12 154 ASP A C 1
ATOM 1269 O O . ASP A 1 154 ? 35.353 -12.973 -9.626 1.00 57.12 154 ASP A O 1
ATOM 1273 N N . GLU A 1 155 ? 33.711 -12.463 -11.052 1.00 57.22 155 GLU A N 1
ATOM 1274 C CA . GLU A 1 155 ? 34.606 -12.146 -12.184 1.00 57.22 155 GLU A CA 1
ATOM 1275 C C . GLU A 1 155 ? 35.482 -10.900 -11.939 1.00 57.22 155 GLU A C 1
ATOM 1277 O O . GLU A 1 155 ? 36.649 -10.862 -12.336 1.00 57.22 155 GLU A O 1
ATOM 1282 N N . LEU A 1 156 ? 34.953 -9.881 -11.251 1.00 55.81 156 LEU A N 1
ATOM 1283 C CA . LEU A 1 156 ? 35.708 -8.674 -10.898 1.00 55.81 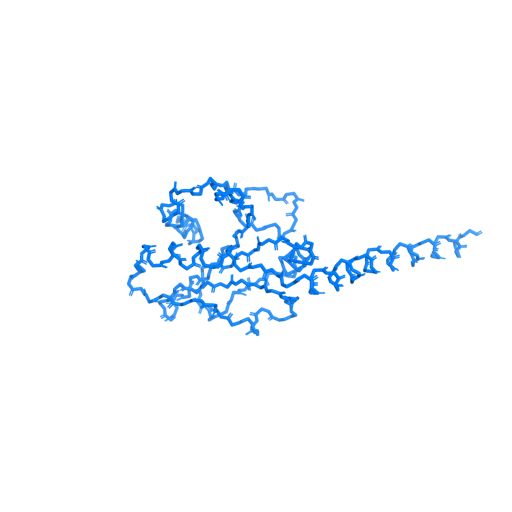156 LEU A CA 1
ATOM 1284 C C . LEU A 1 156 ? 36.747 -8.933 -9.798 1.00 55.81 156 LEU A C 1
ATOM 1286 O O . LEU A 1 156 ? 37.812 -8.313 -9.832 1.00 55.81 156 LEU A O 1
ATOM 1290 N N . GLU A 1 157 ? 36.477 -9.834 -8.850 1.00 57.03 157 GLU A N 1
ATOM 1291 C CA . GLU A 1 157 ? 37.454 -10.242 -7.831 1.00 57.03 157 GLU A CA 1
ATOM 1292 C C . GLU A 1 157 ? 38.563 -11.124 -8.422 1.00 57.03 157 GLU A C 1
ATOM 1294 O O . GLU A 1 157 ? 39.734 -10.887 -8.129 1.00 57.03 157 GLU A O 1
ATOM 1299 N N . LEU A 1 158 ? 38.230 -12.039 -9.339 1.00 57.97 158 LEU A N 1
ATOM 1300 C CA . LEU A 1 158 ? 39.202 -12.874 -10.063 1.00 57.97 158 LEU A CA 1
ATOM 1301 C C . LEU A 1 158 ? 40.117 -12.076 -11.010 1.00 57.97 158 LEU A C 1
ATOM 1303 O O . LEU A 1 158 ? 41.236 -12.494 -11.280 1.00 57.97 158 LEU A O 1
ATOM 1307 N N . SER A 1 159 ? 39.675 -10.915 -11.506 1.00 58.94 159 SER A N 1
ATOM 1308 C CA . SER A 1 159 ? 40.506 -10.014 -12.329 1.00 58.94 159 SER A CA 1
ATOM 1309 C C . SER A 1 159 ? 41.449 -9.094 -11.535 1.00 58.94 159 SER A C 1
ATOM 1311 O O . SER A 1 159 ? 42.227 -8.347 -12.132 1.00 58.94 159 SER A O 1
ATOM 1313 N N . ARG A 1 160 ? 41.346 -9.086 -10.197 1.00 60.66 160 ARG A N 1
ATOM 1314 C CA . ARG A 1 160 ? 42.131 -8.225 -9.291 1.00 60.66 160 ARG A CA 1
ATOM 1315 C C . ARG A 1 160 ? 43.205 -8.985 -8.504 1.00 60.66 160 ARG A C 1
ATOM 1317 O O . ARG A 1 160 ? 43.956 -8.344 -7.767 1.00 60.66 160 ARG A O 1
ATOM 1324 N N . SER A 1 161 ? 43.262 -10.308 -8.653 1.00 51.53 161 SER A N 1
ATOM 1325 C CA . SER A 1 161 ? 44.311 -11.212 -8.155 1.00 51.53 161 SER A CA 1
ATOM 1326 C C . SER A 1 161 ? 45.318 -11.535 -9.250 1.00 51.53 161 SER A C 1
ATOM 1328 O O . SER A 1 161 ? 46.529 -11.531 -8.944 1.00 51.53 161 SER A O 1
#

Sequence (161 aa):
MKKRESLLWQKINKALPKAHLTRIESNTLQGIPDINGVWSSKSFWIELKSDKSSFPKLSKWQVAWINKHIYRGGTVLICNETLLERRLKLYRPLSAITDPRSLVPDFSFSFPVHWPTFREACWDLLQRCLPSEDLARFETEAWAQDNGKKNSLDELELSRS

Radius of gyration: 17.74 Å; chains: 1; bounding box: 62×39×28 Å

pLDDT: mean 87.51, std 14.93, range [43.38, 98.56]

Foldseek 3Di:
DPDVQVVVVVLVCVLAVQKDKDADPDPPQPQAAGIWIDHPNATAGEHEAEDQDPFRDGDPSVLVVLQLQLLQQHWYKYWHCNPNQQKTFIFTDNHRDPDRVPTDGPDIAHPPGPSNVVNVVVVVRSPDGNPPVSNVVSVVVSVCVVVVVVVVVVVVVVVVD